Protein AF-A0A5E4BR62-F1 (afdb_monomer_lite)

Foldseek 3Di:
DDDDDDWDDDPPDDTDDDDPDPDDDDDPDDWDFAQALPPPDDPNVRSVPNPTTDPCRSVVVRD

InterPro domains:
  IPR000922 D-galactoside/L-rhamnose bindin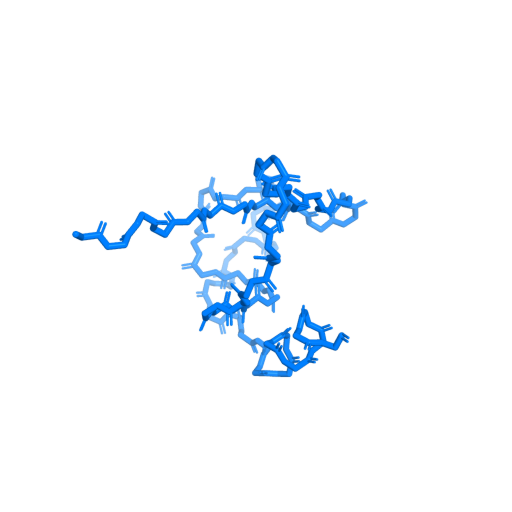g SUEL lectin domain [PF02140] (17-62)
  IPR043159 D-galactoside/L-rhamnose binding SUEL lectin domain superfamily [G3DSA:2.60.120.740] (1-63)
  IPR050605 Olfactomedin-like domain-containing protein [PTHR23192] (4-63)

pLDDT: mean 91.26, std 7.19, range [49.09, 96.19]

Sequence (63 aa):
MAVVRRELSCESYPIELRCPGTDVIMIESANYGRTDDKICDSDPAQMENIRCYLPDAYKIMSQ

Structure (mmCIF, N/CA/C/O backbone):
data_AF-A0A5E4BR62-F1
#
_entry.id   AF-A0A5E4BR62-F1
#
loop_
_atom_site.group_PDB
_atom_site.id
_atom_site.type_symbol
_atom_site.label_atom_id
_atom_site.label_alt_id
_atom_site.label_comp_id
_atom_site.label_asym_id
_atom_site.label_entity_id
_atom_site.label_seq_id
_atom_site.pdbx_PDB_ins_code
_atom_site.Cartn_x
_atom_site.Cartn_y
_atom_site.Cartn_z
_atom_site.occupancy
_atom_site.B_iso_or_equiv
_atom_site.auth_seq_id
_atom_site.auth_comp_id
_atom_site.auth_asym_id
_atom_site.auth_atom_id
_atom_site.pdbx_PDB_model_num
ATOM 1 N N . MET A 1 1 ? -25.033 -7.308 2.875 1.00 49.09 1 MET A N 1
ATOM 2 C CA . MET A 1 1 ? -23.695 -7.431 2.263 1.00 49.09 1 MET A CA 1
ATOM 3 C C . MET A 1 1 ? -22.899 -6.227 2.729 1.00 49.09 1 MET A C 1
ATOM 5 O O . MET A 1 1 ? -23.376 -5.119 2.519 1.00 49.09 1 MET A O 1
ATOM 9 N N . ALA A 1 2 ? -21.795 -6.422 3.449 1.00 65.19 2 ALA A N 1
ATOM 10 C CA . ALA A 1 2 ? -20.936 -5.307 3.841 1.00 65.19 2 ALA A CA 1
ATOM 11 C C . ALA A 1 2 ? -20.227 -4.776 2.586 1.00 65.19 2 ALA A C 1
ATOM 13 O O . ALA A 1 2 ? -19.717 -5.563 1.790 1.00 65.19 2 ALA A O 1
ATOM 14 N N . VAL A 1 3 ? -20.261 -3.463 2.367 1.00 78.06 3 VAL A N 1
ATOM 15 C CA . VAL A 1 3 ? -19.557 -2.831 1.246 1.00 78.06 3 VAL A CA 1
ATOM 16 C C . VAL A 1 3 ? -18.127 -2.573 1.695 1.00 78.06 3 VAL A C 1
ATOM 18 O O . VAL A 1 3 ? -17.895 -1.711 2.539 1.00 78.06 3 VAL A O 1
ATOM 21 N N . VAL A 1 4 ? -17.176 -3.315 1.133 1.00 87.88 4 VAL A N 1
ATOM 22 C CA . VAL A 1 4 ? -15.749 -3.076 1.364 1.00 87.88 4 VAL A CA 1
ATOM 23 C C . VAL A 1 4 ? -15.318 -1.878 0.522 1.00 87.88 4 VAL A C 1
ATOM 25 O O . VAL A 1 4 ? -15.544 -1.845 -0.689 1.00 87.88 4 VAL A O 1
ATOM 28 N N . ARG A 1 5 ? -14.712 -0.877 1.166 1.00 91.94 5 ARG A N 1
ATOM 29 C CA . ARG A 1 5 ? -14.113 0.282 0.492 1.00 91.94 5 ARG A CA 1
ATOM 30 C C . ARG A 1 5 ? -12.629 0.024 0.267 1.00 91.94 5 ARG A C 1
ATOM 32 O O . ARG A 1 5 ? -11.969 -0.555 1.124 1.00 91.94 5 ARG A O 1
ATOM 39 N N . ARG A 1 6 ? 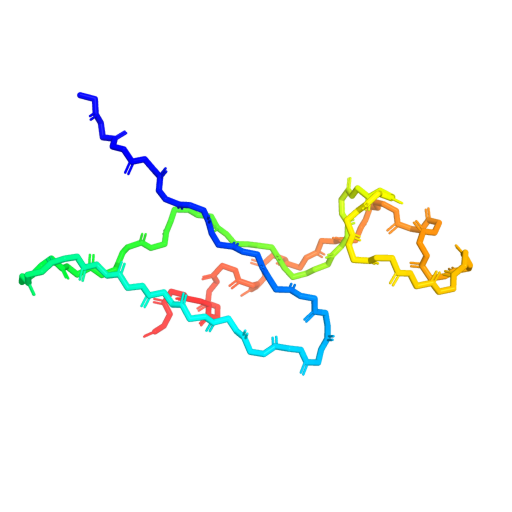-12.110 0.460 -0.881 1.00 93.69 6 ARG A N 1
ATOM 40 C CA . ARG A 1 6 ? -10.699 0.315 -1.241 1.00 93.69 6 ARG A CA 1
ATOM 41 C C . ARG A 1 6 ? -10.153 1.654 -1.701 1.00 93.69 6 ARG A C 1
ATOM 43 O O . ARG A 1 6 ? -10.664 2.211 -2.664 1.00 93.69 6 ARG A O 1
ATOM 50 N N . GLU A 1 7 ? -9.086 2.086 -1.049 1.00 94.69 7 GLU A N 1
ATOM 51 C CA . GLU A 1 7 ? -8.286 3.242 -1.441 1.00 94.69 7 GLU A CA 1
ATOM 52 C C . GLU A 1 7 ? -6.907 2.765 -1.906 1.00 94.69 7 GLU A C 1
ATOM 54 O O . GLU A 1 7 ? -6.428 1.710 -1.478 1.00 94.69 7 GLU A O 1
ATOM 59 N N . LEU A 1 8 ? -6.276 3.520 -2.805 1.00 95.31 8 LEU A N 1
ATOM 60 C CA . LEU A 1 8 ? -4.942 3.225 -3.320 1.00 95.31 8 LEU A CA 1
ATOM 61 C C . LEU A 1 8 ? -4.185 4.529 -3.552 1.00 95.31 8 LEU A C 1
ATOM 63 O O . LEU A 1 8 ? -4.688 5.419 -4.233 1.00 95.31 8 LEU A O 1
ATOM 67 N N . SER A 1 9 ? -2.964 4.616 -3.029 1.00 95.62 9 SER A N 1
ATOM 68 C CA . SER A 1 9 ? -2.028 5.694 -3.337 1.00 95.62 9 SER A CA 1
ATOM 69 C C . SER A 1 9 ? -0.714 5.121 -3.857 1.00 95.62 9 SER A C 1
ATOM 71 O O . SER A 1 9 ? -0.339 3.988 -3.548 1.00 95.62 9 SER A O 1
ATOM 73 N N . CYS A 1 10 ? -0.035 5.906 -4.686 1.00 94.44 10 CYS A N 1
ATOM 74 C CA . CYS A 1 10 ? 1.299 5.573 -5.162 1.00 94.44 10 CYS A CA 1
ATOM 75 C C . CYS A 1 10 ? 2.353 5.948 -4.121 1.00 94.44 10 CYS A C 1
ATOM 77 O O . CYS A 1 10 ? 2.102 6.766 -3.233 1.00 94.44 10 CYS A O 1
ATOM 79 N N . GLU A 1 11 ? 3.546 5.369 -4.243 1.00 92.38 11 GLU A N 1
ATOM 80 C CA . GLU A 1 11 ? 4.683 5.742 -3.402 1.00 92.38 11 GLU A CA 1
ATOM 81 C C . GLU A 1 11 ? 4.903 7.262 -3.448 1.00 92.38 11 GLU A C 1
ATOM 83 O O . GLU A 1 11 ? 4.749 7.878 -4.501 1.00 92.38 11 GLU A O 1
ATOM 88 N N . SER A 1 12 ? 5.225 7.864 -2.297 1.00 91.19 12 SER A N 1
ATOM 89 C CA . SER A 1 12 ? 5.309 9.318 -2.040 1.00 91.19 12 SER A CA 1
ATOM 90 C C . SER A 1 12 ? 3.988 10.102 -1.980 1.00 91.19 12 SER A C 1
ATOM 92 O O . SER A 1 12 ? 4.004 11.263 -1.568 1.00 91.19 12 SER A O 1
ATOM 94 N N . TYR A 1 13 ? 2.845 9.482 -2.290 1.00 94.31 13 TYR A N 1
ATOM 95 C CA . TYR A 1 13 ? 1.534 10.124 -2.178 1.00 94.31 13 TYR A CA 1
ATOM 96 C C . TYR A 1 13 ? 0.786 9.673 -0.917 1.00 94.31 13 TYR A C 1
ATOM 98 O O . TYR A 1 13 ? 0.699 8.469 -0.644 1.00 94.31 13 TYR A O 1
ATOM 106 N N . PRO A 1 14 ? 0.203 10.615 -0.151 1.00 94.75 14 PRO A N 1
ATOM 107 C CA . PRO A 1 14 ? -0.596 10.268 1.015 1.00 94.75 14 PRO A CA 1
ATOM 108 C C . PRO A 1 14 ? -1.882 9.548 0.595 1.00 94.75 14 PRO A C 1
ATOM 110 O O . PRO A 1 14 ? -2.462 9.839 -0.452 1.00 94.75 14 PRO A O 1
ATOM 113 N N . ILE A 1 15 ? -2.337 8.625 1.441 1.00 95.25 15 ILE A N 1
ATOM 114 C CA . ILE A 1 15 ? -3.642 7.971 1.321 1.00 95.25 15 ILE A CA 1
ATOM 115 C C . ILE A 1 15 ? -4.588 8.547 2.377 1.00 95.25 15 ILE A C 1
ATOM 117 O O . ILE A 1 15 ? -4.201 8.708 3.534 1.00 95.25 15 ILE A O 1
ATOM 121 N N . GLU A 1 16 ? -5.826 8.855 1.995 1.00 93.50 16 GLU A N 1
ATOM 122 C CA . GLU A 1 16 ? -6.864 9.318 2.921 1.00 93.50 16 GLU A CA 1
ATOM 123 C C . GLU A 1 16 ? -8.023 8.321 2.957 1.00 93.50 16 GLU A C 1
ATOM 125 O O . GLU A 1 16 ? -8.612 8.000 1.930 1.00 93.50 16 GLU A O 1
ATOM 130 N N . LEU A 1 17 ? -8.388 7.862 4.154 1.00 93.12 17 LEU A N 1
ATOM 131 C CA . LEU A 1 17 ? -9.524 6.968 4.378 1.00 93.12 17 LEU A CA 1
ATOM 132 C C . LEU A 1 17 ? -10.634 7.753 5.077 1.00 93.12 17 LEU A C 1
ATOM 134 O O . LEU A 1 17 ? -10.389 8.421 6.082 1.00 93.12 17 LEU A O 1
ATOM 138 N N . ARG A 1 18 ? -11.863 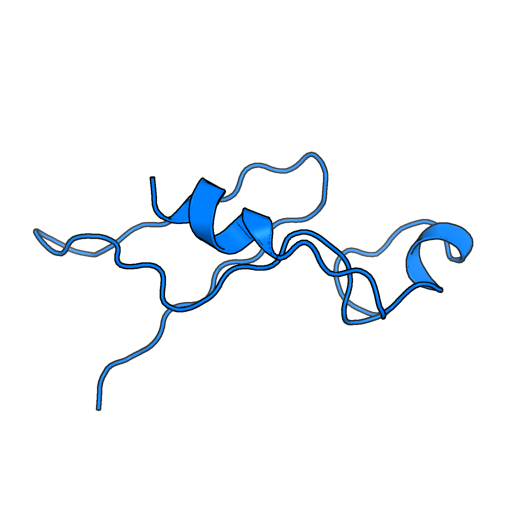7.692 4.552 1.00 91.50 18 ARG A N 1
ATOM 139 C CA . ARG A 1 18 ? -13.017 8.408 5.119 1.00 91.50 18 ARG A CA 1
ATOM 140 C C . ARG A 1 18 ? -14.261 7.523 5.165 1.00 91.50 18 ARG A C 1
ATOM 142 O O . ARG A 1 18 ? -14.716 7.002 4.141 1.00 91.50 18 ARG A O 1
ATOM 149 N N . CYS A 1 19 ? -14.849 7.420 6.352 1.00 91.12 19 CYS A N 1
ATOM 150 C CA . CYS A 1 19 ? -16.164 6.824 6.570 1.00 91.12 19 CYS A CA 1
ATOM 151 C C . CYS A 1 19 ? -17.235 7.927 6.693 1.00 91.12 19 CYS A C 1
ATOM 153 O O . CYS A 1 19 ? -16.931 9.034 7.141 1.00 91.12 19 CYS A O 1
ATOM 155 N N . PRO A 1 20 ? -18.476 7.681 6.244 1.00 91.44 20 PRO A N 1
ATOM 156 C CA . PRO A 1 20 ? -19.555 8.656 6.349 1.00 91.44 20 PRO A CA 1
ATOM 157 C C . PRO A 1 20 ? -20.104 8.752 7.784 1.00 91.44 20 PRO A C 1
ATOM 159 O O . PRO A 1 20 ? -20.207 7.756 8.492 1.00 91.44 20 PRO A O 1
ATOM 162 N N . GLY A 1 21 ? -20.542 9.949 8.189 1.00 90.50 21 GLY A N 1
ATOM 163 C CA . GLY A 1 21 ? -21.268 10.149 9.447 1.00 90.50 21 GLY A CA 1
ATOM 164 C C . GLY A 1 21 ? -20.436 9.830 10.692 1.00 90.50 21 GLY A C 1
ATOM 165 O O . GLY A 1 21 ? -19.419 10.474 10.935 1.00 90.50 21 GLY A O 1
ATOM 166 N N . THR A 1 22 ? -20.912 8.874 11.494 1.00 92.75 22 THR A N 1
ATOM 167 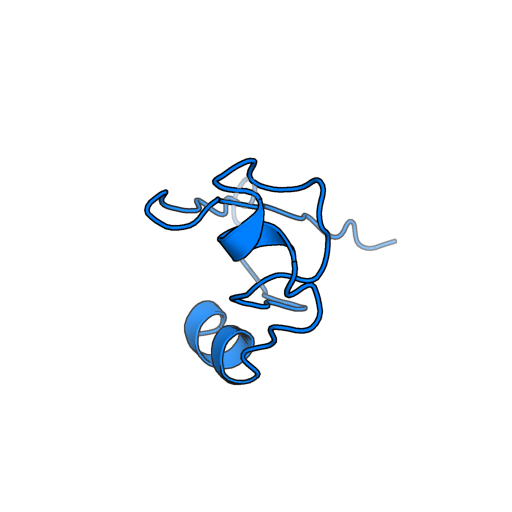C CA . THR A 1 22 ? -20.282 8.417 12.747 1.00 92.75 22 THR A CA 1
ATOM 168 C C . THR A 1 22 ? -19.567 7.075 12.604 1.00 92.75 22 THR A C 1
ATOM 170 O O . THR A 1 22 ? -19.115 6.518 13.604 1.00 92.75 22 THR A O 1
ATOM 173 N N . ASP A 1 23 ? -19.510 6.525 11.391 1.00 90.81 23 ASP A N 1
ATOM 174 C CA . ASP A 1 23 ? -18.867 5.241 11.145 1.00 90.81 23 ASP A CA 1
ATOM 175 C C . ASP A 1 23 ? -17.351 5.363 11.333 1.00 90.81 23 ASP A C 1
ATOM 177 O O . ASP A 1 23 ? -16.731 6.367 10.974 1.00 90.81 23 ASP A O 1
ATOM 181 N N . VAL A 1 24 ? -16.744 4.313 11.881 1.00 91.81 24 VAL A N 1
ATOM 182 C CA . VAL A 1 24 ? -15.299 4.238 12.118 1.00 91.81 24 VAL A CA 1
ATOM 183 C C . VAL A 1 24 ? -14.615 3.393 11.051 1.00 91.81 24 VAL A C 1
ATOM 185 O O . VAL A 1 24 ? -15.231 2.539 10.413 1.00 91.81 24 VAL A O 1
ATOM 188 N N . ILE A 1 25 ? -13.328 3.648 10.833 1.00 93.31 25 ILE A N 1
ATOM 189 C CA . ILE A 1 25 ? -12.520 2.881 9.887 1.00 93.31 25 ILE A CA 1
ATOM 190 C C . ILE A 1 25 ? -12.139 1.551 10.539 1.00 93.31 25 ILE A C 1
ATOM 192 O O . ILE A 1 25 ? -11.647 1.517 11.663 1.00 93.31 25 ILE A O 1
ATOM 196 N N . MET A 1 26 ? -12.347 0.460 9.807 1.00 93.00 26 MET A N 1
ATOM 197 C CA . MET A 1 26 ? -11.845 -0.867 10.142 1.00 93.00 26 MET A CA 1
ATOM 198 C C . MET A 1 26 ? -11.071 -1.381 8.934 1.00 93.00 26 MET A C 1
ATOM 200 O O . MET A 1 26 ? -11.623 -1.480 7.838 1.00 93.00 26 MET A O 1
ATOM 204 N N . ILE A 1 27 ? -9.787 -1.670 9.120 1.00 94.50 27 ILE A N 1
ATOM 205 C CA . ILE A 1 27 ? -8.944 -2.203 8.051 1.00 94.50 27 ILE A CA 1
ATOM 206 C C . ILE A 1 27 ? -9.179 -3.710 7.951 1.00 94.50 27 ILE A C 1
ATOM 208 O O . ILE A 1 27 ? -8.936 -4.435 8.909 1.00 94.50 27 ILE A O 1
ATOM 212 N N . GLU A 1 28 ? -9.625 -4.192 6.790 1.00 93.50 28 GLU A N 1
ATOM 213 C CA . GLU A 1 28 ? -9.699 -5.638 6.519 1.00 93.50 28 GLU A CA 1
ATOM 214 C C . GLU A 1 28 ? -8.402 -6.185 5.916 1.00 93.50 28 GLU A C 1
ATOM 216 O O . GLU A 1 28 ? -7.989 -7.304 6.204 1.00 93.50 28 GLU A O 1
ATOM 221 N N . SER A 1 29 ? -7.747 -5.398 5.061 1.00 93.31 29 SER A N 1
ATOM 222 C CA . SER A 1 29 ? -6.476 -5.760 4.438 1.00 93.31 29 SER A CA 1
ATOM 223 C C . SER A 1 29 ? -5.700 -4.507 4.043 1.00 93.31 29 SER A C 1
ATOM 225 O O . SER A 1 29 ? -6.289 -3.493 3.670 1.00 93.31 29 SER A O 1
ATOM 227 N N . ALA A 1 30 ? -4.372 -4.577 4.124 1.00 95.69 30 ALA A N 1
ATOM 228 C CA . ALA A 1 30 ? -3.480 -3.553 3.599 1.00 95.69 30 ALA A CA 1
ATOM 229 C C . ALA A 1 30 ? -2.162 -4.196 3.157 1.00 95.69 30 ALA A C 1
ATOM 231 O O . ALA A 1 30 ? -1.645 -5.088 3.831 1.00 95.69 30 ALA A O 1
ATOM 232 N N . ASN A 1 31 ? -1.618 -3.730 2.035 1.00 96.19 31 ASN A N 1
ATOM 233 C CA . ASN A 1 31 ? -0.313 -4.134 1.528 1.00 96.19 31 ASN A CA 1
ATOM 234 C C . ASN A 1 31 ? 0.439 -2.897 1.046 1.00 96.19 31 ASN A C 1
ATOM 236 O O . ASN A 1 31 ? -0.084 -2.143 0.229 1.00 96.19 31 ASN A O 1
ATOM 240 N N . TYR A 1 32 ? 1.669 -2.725 1.522 1.00 95.38 32 TYR A N 1
ATOM 241 C CA . TYR A 1 32 ? 2.596 -1.740 0.981 1.00 95.38 32 TYR A CA 1
ATOM 242 C C . TYR A 1 32 ? 3.605 -2.468 0.094 1.00 95.38 32 TYR A C 1
ATOM 244 O O . TYR A 1 32 ? 4.369 -3.303 0.574 1.00 95.38 32 TYR A O 1
ATOM 252 N N . GLY A 1 33 ? 3.557 -2.203 -1.207 1.00 94.38 33 GLY A N 1
ATOM 253 C CA . GLY A 1 33 ? 4.361 -2.899 -2.204 1.00 94.38 33 GLY A CA 1
ATOM 254 C C . GLY A 1 33 ? 3.698 -2.862 -3.576 1.00 94.38 33 GLY A C 1
ATOM 255 O O . GLY A 1 33 ? 2.901 -1.973 -3.869 1.00 94.38 33 GLY A O 1
ATOM 256 N N . ARG A 1 34 ? 4.010 -3.851 -4.412 1.00 94.75 34 ARG A N 1
ATOM 257 C CA . ARG A 1 34 ? 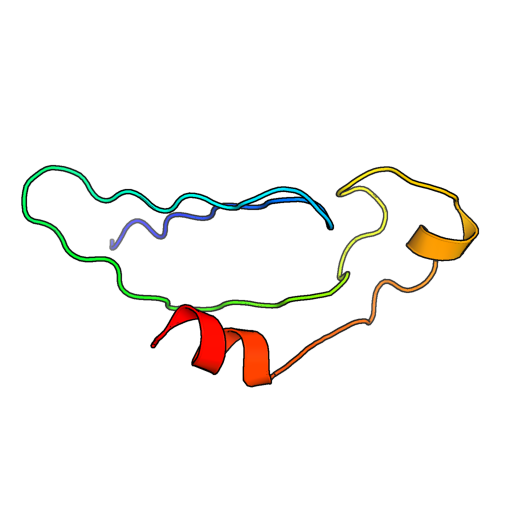3.547 -3.932 -5.801 1.00 94.75 34 ARG A CA 1
ATOM 258 C C . ARG A 1 34 ? 3.097 -5.350 -6.115 1.00 94.75 34 ARG A C 1
ATOM 260 O O . ARG A 1 34 ? 3.869 -6.298 -5.979 1.00 94.75 34 ARG A O 1
ATOM 267 N N . THR A 1 35 ? 1.840 -5.464 -6.534 1.00 94.69 35 THR A N 1
ATOM 268 C CA . THR A 1 35 ? 1.189 -6.728 -6.922 1.00 94.69 35 THR A CA 1
ATOM 269 C C . THR A 1 35 ? 0.745 -6.741 -8.383 1.00 94.69 35 THR A C 1
ATOM 271 O O . THR A 1 35 ? 0.289 -7.767 -8.874 1.00 94.69 35 THR A O 1
ATOM 274 N N . ASP A 1 36 ? 0.827 -5.589 -9.051 1.00 92.50 36 ASP A N 1
ATOM 275 C CA . ASP A 1 36 ? 0.337 -5.346 -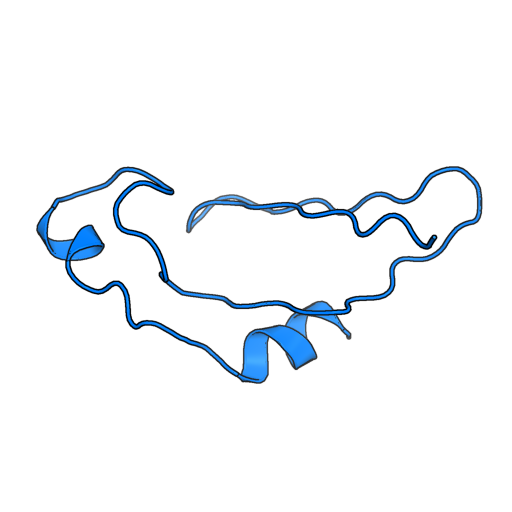10.405 1.00 92.50 36 ASP A CA 1
ATOM 276 C C . ASP A 1 36 ? 1.308 -4.386 -11.117 1.00 92.50 36 ASP A C 1
ATOM 278 O O . ASP A 1 36 ? 1.835 -3.445 -10.507 1.00 92.50 36 ASP A O 1
ATOM 282 N N . ASP A 1 37 ? 1.574 -4.655 -12.390 1.00 91.50 37 ASP A N 1
ATOM 283 C CA . ASP A 1 37 ? 2.478 -3.906 -13.264 1.00 91.50 37 ASP A CA 1
ATOM 284 C C . ASP A 1 37 ? 1.785 -2.743 -13.988 1.00 91.50 37 ASP A C 1
ATOM 286 O O . ASP A 1 37 ? 2.418 -2.057 -14.775 1.00 91.50 37 ASP A O 1
ATOM 290 N N . LYS A 1 38 ? 0.498 -2.484 -13.741 1.00 91.56 38 LYS A N 1
ATOM 291 C CA . LYS A 1 38 ? -0.263 -1.393 -14.384 1.00 91.56 38 LYS A CA 1
ATOM 292 C C . LYS A 1 38 ? -0.668 -0.278 -13.430 1.00 91.56 38 LYS A C 1
ATOM 294 O O . LYS A 1 38 ? -1.184 0.751 -13.857 1.00 91.56 38 LYS A O 1
ATOM 299 N N . ILE A 1 39 ? -0.489 -0.489 -12.131 1.00 91.12 39 ILE A N 1
ATOM 300 C CA . ILE A 1 39 ? -0.860 0.468 -11.089 1.00 91.12 39 ILE A CA 1
ATOM 301 C C . ILE A 1 39 ? 0.352 1.331 -10.746 1.00 91.12 39 ILE A C 1
ATOM 303 O O . ILE A 1 39 ? 1.429 0.786 -10.540 1.00 91.12 39 ILE A O 1
ATOM 307 N N . CYS A 1 40 ? 0.182 2.653 -10.627 1.00 90.31 40 CYS A N 1
ATOM 308 C CA . CYS A 1 40 ? 1.273 3.591 -10.325 1.00 90.31 40 CYS A CA 1
ATOM 309 C C . CYS A 1 40 ? 2.433 3.473 -11.324 1.00 90.31 40 CYS A C 1
ATOM 311 O O . CYS A 1 40 ? 3.472 2.882 -11.015 1.00 90.31 40 CYS A O 1
ATOM 313 N N . ASP A 1 41 ? 2.193 4.007 -12.524 1.00 90.88 41 ASP A N 1
ATOM 314 C CA . ASP A 1 41 ? 3.138 4.013 -13.641 1.00 90.88 41 ASP A CA 1
ATOM 315 C C . ASP A 1 41 ? 4.428 4.759 -13.265 1.00 90.88 41 ASP A C 1
ATOM 317 O O . ASP A 1 41 ? 4.398 5.779 -12.571 1.00 90.88 41 ASP A O 1
ATOM 321 N N . SER A 1 42 ? 5.571 4.193 -13.627 1.00 89.69 42 SER A N 1
ATOM 322 C CA . SER A 1 42 ? 6.916 4.598 -13.195 1.00 89.69 42 SER A CA 1
ATOM 323 C C . SER A 1 42 ? 7.954 4.001 -14.154 1.00 89.69 42 SER A C 1
ATOM 325 O O . SER A 1 42 ? 7.607 3.512 -15.227 1.00 89.69 42 SER A O 1
ATOM 327 N N . ASP A 1 43 ? 9.242 4.032 -13.804 1.00 91.31 43 ASP A N 1
ATOM 328 C CA . ASP A 1 43 ? 10.258 3.405 -14.648 1.00 91.31 43 ASP A CA 1
ATOM 329 C C . ASP A 1 43 ? 10.008 1.888 -14.796 1.00 91.31 43 ASP A C 1
ATOM 331 O O . ASP A 1 43 ? 9.737 1.214 -13.794 1.00 91.31 43 ASP A O 1
ATOM 335 N N . PRO A 1 44 ? 10.174 1.302 -16.001 1.00 87.44 44 PRO A N 1
ATOM 336 C CA . PRO A 1 44 ? 9.922 -0.122 -16.238 1.00 87.44 44 PRO A CA 1
ATOM 337 C C . PRO A 1 44 ? 10.669 -1.041 -15.265 1.00 87.44 44 PRO A C 1
ATOM 339 O O . PRO A 1 44 ? 10.097 -1.996 -14.746 1.00 87.44 44 PRO A O 1
ATOM 342 N N . ALA A 1 45 ? 11.915 -0.694 -14.928 1.00 87.94 45 ALA A N 1
ATOM 343 C CA . ALA A 1 45 ? 12.732 -1.438 -13.970 1.00 87.94 45 ALA A CA 1
ATOM 344 C C . ALA A 1 45 ? 12.127 -1.479 -12.550 1.00 87.94 45 ALA A C 1
ATOM 346 O O . ALA A 1 45 ? 12.348 -2.433 -11.809 1.00 87.94 45 ALA A O 1
ATOM 347 N N . GLN A 1 46 ? 11.352 -0.463 -12.156 1.00 84.75 46 GLN A N 1
ATOM 348 C CA . GLN A 1 46 ? 10.661 -0.419 -10.861 1.00 84.75 46 GLN A CA 1
ATOM 349 C C . GLN A 1 46 ? 9.333 -1.188 -10.881 1.00 84.75 46 GLN A C 1
ATOM 351 O O . GLN A 1 46 ? 8.817 -1.575 -9.829 1.00 84.75 46 GLN A O 1
ATOM 356 N N . MET A 1 47 ? 8.770 -1.410 -12.069 1.00 89.81 47 MET A N 1
ATOM 357 C CA . MET A 1 47 ? 7.474 -2.061 -12.261 1.00 89.81 47 MET A CA 1
ATOM 358 C C . MET A 1 47 ? 7.588 -3.572 -12.491 1.00 89.81 47 MET A C 1
ATOM 360 O O . MET A 1 47 ? 6.611 -4.284 -12.270 1.00 89.81 47 MET A O 1
ATOM 364 N N . GLU A 1 48 ? 8.775 -4.079 -12.841 1.00 90.00 48 GLU A N 1
ATOM 365 C CA . GLU A 1 48 ? 9.030 -5.513 -13.060 1.00 90.00 48 GLU A CA 1
ATOM 366 C C . GLU A 1 48 ? 8.690 -6.391 -11.843 1.00 90.00 48 GLU A C 1
ATOM 368 O O . GLU A 1 48 ? 8.217 -7.522 -11.991 1.00 90.00 48 GLU A O 1
ATOM 373 N N . ASN A 1 49 ? 8.906 -5.894 -10.619 1.00 91.31 49 ASN A N 1
ATOM 374 C CA . ASN A 1 49 ? 8.650 -6.678 -9.415 1.00 91.31 49 ASN A CA 1
ATOM 375 C C . ASN A 1 49 ? 7.191 -6.567 -8.940 1.00 91.31 49 ASN A C 1
ATOM 377 O O . ASN A 1 49 ? 6.857 -5.757 -8.078 1.00 91.31 49 ASN A O 1
ATOM 381 N N . ILE A 1 50 ? 6.342 -7.463 -9.444 1.00 94.75 50 ILE A N 1
ATOM 382 C CA . ILE A 1 50 ? 4.932 -7.616 -9.034 1.00 94.75 50 ILE A CA 1
ATOM 383 C C . ILE A 1 50 ? 4.721 -8.554 -7.831 1.00 94.75 50 ILE A C 1
ATOM 385 O O . ILE A 1 50 ? 3.597 -8.960 -7.538 1.00 94.75 50 ILE A O 1
ATOM 389 N N . ARG A 1 51 ? 5.791 -8.984 -7.153 1.00 94.38 51 ARG A N 1
ATOM 390 C CA . ARG A 1 51 ? 5.712 -9.855 -5.967 1.00 94.38 51 ARG A CA 1
ATOM 391 C C . ARG A 1 51 ? 6.312 -9.178 -4.742 1.00 94.38 51 ARG A C 1
ATOM 393 O O . ARG A 1 51 ? 7.045 -9.797 -3.974 1.00 94.38 51 ARG A O 1
ATOM 400 N N . CYS A 1 52 ? 5.990 -7.904 -4.564 1.00 94.69 52 CYS A N 1
ATOM 401 C CA . CYS A 1 52 ? 6.444 -7.111 -3.437 1.00 94.69 52 CYS A CA 1
ATOM 402 C C . CYS A 1 52 ? 5.314 -6.977 -2.406 1.00 94.69 52 CYS A C 1
ATOM 404 O O . CYS A 1 52 ? 4.291 -6.334 -2.664 1.00 94.69 52 CYS A O 1
ATOM 406 N N . TYR A 1 53 ? 5.511 -7.600 -1.243 1.00 95.56 53 TYR A N 1
ATOM 407 C CA . TYR A 1 53 ? 4.534 -7.648 -0.159 1.00 95.56 53 TYR A CA 1
ATOM 408 C C . TYR A 1 53 ? 5.182 -7.263 1.167 1.00 95.56 53 TYR A C 1
ATOM 410 O O . TYR A 1 53 ? 6.262 -7.759 1.493 1.00 95.56 53 TYR A O 1
ATOM 418 N N . LEU A 1 54 ? 4.485 -6.448 1.957 1.00 96.00 54 LEU A N 1
ATOM 419 C CA . LEU A 1 54 ? 4.893 -6.091 3.313 1.00 96.00 54 LEU A CA 1
ATOM 420 C C . LEU A 1 54 ? 3.804 -6.518 4.311 1.00 96.00 54 LEU A C 1
ATOM 422 O O . LEU A 1 54 ? 2.810 -5.806 4.457 1.00 96.00 54 LEU A O 1
ATOM 426 N N . PRO A 1 55 ? 3.978 -7.644 5.031 1.00 92.25 55 PRO A N 1
ATOM 427 C CA . PRO A 1 55 ? 2.975 -8.146 5.977 1.00 92.25 55 PRO A CA 1
ATOM 428 C C . PRO A 1 55 ? 2.643 -7.169 7.112 1.00 92.25 55 PRO A C 1
ATOM 430 O O . PRO A 1 55 ? 1.513 -7.131 7.596 1.00 92.25 55 PRO A O 1
ATOM 433 N N . ASP A 1 56 ? 3.612 -6.352 7.528 1.00 95.44 56 ASP A N 1
ATOM 434 C CA . ASP A 1 56 ? 3.413 -5.373 8.598 1.00 95.44 56 ASP A CA 1
ATOM 435 C C . ASP A 1 56 ? 2.589 -4.155 8.161 1.00 95.44 56 ASP A C 1
ATOM 437 O O . ASP A 1 56 ? 2.103 -3.424 9.022 1.00 95.44 56 ASP A O 1
ATOM 441 N N . ALA A 1 57 ? 2.336 -3.970 6.859 1.00 95.62 57 ALA A N 1
ATOM 442 C CA . ALA A 1 57 ? 1.483 -2.889 6.364 1.00 95.62 57 ALA A CA 1
ATOM 443 C C . ALA A 1 57 ? 0.084 -2.933 6.998 1.00 95.62 57 ALA A C 1
ATOM 445 O O . ALA A 1 57 ? -0.449 -1.898 7.389 1.00 95.62 57 ALA A O 1
ATOM 446 N N . TYR A 1 58 ? -0.478 -4.129 7.194 1.00 95.00 58 TYR A N 1
ATOM 447 C CA . TYR A 1 58 ? -1.746 -4.296 7.902 1.00 95.00 58 TYR A CA 1
ATOM 448 C C . TYR A 1 58 ? -1.690 -3.764 9.340 1.00 95.00 58 TYR A C 1
ATOM 450 O O . TYR A 1 58 ? -2.581 -3.028 9.757 1.00 95.00 58 TYR A O 1
ATOM 458 N N . LYS A 1 59 ? -0.627 -4.078 10.091 1.00 95.12 59 LYS A N 1
ATOM 459 C CA . LYS A 1 59 ? -0.464 -3.604 11.475 1.00 95.12 59 LYS A CA 1
ATOM 460 C C . LYS A 1 59 ? -0.226 -2.100 11.552 1.00 95.12 59 LYS A C 1
ATOM 462 O O . LYS A 1 59 ? -0.626 -1.483 12.530 1.00 95.12 59 LYS A O 1
ATOM 467 N N . ILE A 1 60 ? 0.457 -1.527 10.563 1.00 94.81 60 ILE A N 1
ATOM 468 C CA . ILE A 1 60 ? 0.708 -0.083 10.493 1.00 94.81 60 ILE A CA 1
ATOM 469 C C . ILE A 1 60 ? -0.602 0.660 10.218 1.00 94.81 60 ILE A C 1
ATOM 471 O O . ILE A 1 60 ? -0.883 1.647 10.882 1.00 94.81 60 ILE A O 1
ATOM 475 N N . MET A 1 61 ? -1.423 0.162 9.291 1.00 94.38 61 MET A N 1
ATOM 476 C CA . MET A 1 61 ? -2.695 0.801 8.935 1.00 94.38 61 MET A CA 1
ATOM 477 C C . MET A 1 61 ? -3.806 0.592 9.972 1.00 94.38 61 MET A C 1
ATOM 479 O O . MET A 1 61 ? -4.768 1.351 9.980 1.00 94.38 61 MET A O 1
ATOM 483 N N . SER A 1 62 ? -3.699 -0.444 10.810 1.00 92.50 62 SER A N 1
ATOM 484 C CA . SER A 1 62 ? -4.707 -0.788 11.829 1.00 92.50 62 SER A CA 1
ATOM 485 C C . SER A 1 62 ? -4.411 -0.216 13.223 1.00 92.50 62 SER A C 1
ATOM 487 O O . SER A 1 62 ? -5.142 -0.536 14.160 1.00 92.50 62 SER A O 1
ATOM 489 N N . GLN A 1 63 ? -3.320 0.543 13.375 1.00 79.44 63 GLN A N 1
ATOM 490 C CA . GLN A 1 63 ? -2.990 1.285 14.600 1.00 79.44 63 GLN A CA 1
ATOM 491 C C . GLN A 1 63 ? -3.796 2.579 14.683 1.00 79.44 63 GLN A C 1
ATOM 493 O O . GLN A 1 63 ? -4.230 2.898 15.811 1.00 79.44 63 GLN A O 1
#

Secondary structure (DSSP, 8-state):
----------TTS------STTPPP--S----SBS-SSSS---HHHHS---B--TTHHHHHT-

Radius of gyration: 13.74 Å; chains: 1; bounding box: 36×20×31 Å

Organism: Marmota monax (NCBI:txid9995)